Protein AF-A0A5C6FTG7-F1 (afdb_monomer)

Radius of gyration: 20.28 Å; Cα contacts (8 Å, |Δi|>4): 61; chains: 1; bounding box: 60×27×56 Å

InterPro domains:
  IPR009061 Putative DNA-binding domain superfamily [SSF46955] (24-73)
  IPR010093 SinI-like, DNA-binding domain [TIGR01764] (27-74)
  IPR041657 Helix-turn-helix domain, group 17 [PF12728] (24-74)

Foldseek 3Di:
DDDPDDPPPPPPPPCPPDPDLVQKDFLVVLCVLLVHDSVVVVVCCVVVVFPWDADPVPRTTIGGPVRSVVSCVVVVDDDDPDD

Structure (mmCIF, N/CA/C/O backbone):
data_AF-A0A5C6FTG7-F1
#
_entry.id   AF-A0A5C6FTG7-F1
#
loop_
_atom_site.group_PDB
_atom_site.id
_atom_site.type_symbol
_atom_site.label_atom_id
_atom_site.label_alt_id
_atom_site.label_comp_id
_atom_site.label_asym_id
_atom_site.label_entity_id
_atom_site.label_seq_id
_atom_site.pdbx_PDB_ins_code
_atom_site.Cartn_x
_atom_site.Cartn_y
_atom_site.Cartn_z
_atom_site.occupancy
_atom_site.B_iso_or_equiv
_atom_site.auth_seq_id
_atom_site.auth_comp_id
_atom_site.auth_asym_id
_atom_site.auth_atom_id
_atom_site.pdbx_PDB_model_num
ATOM 1 N N . MET A 1 1 ? -49.609 3.495 -37.644 1.00 42.84 1 MET A N 1
ATOM 2 C CA . MET A 1 1 ? -48.507 4.048 -38.463 1.00 42.84 1 MET A CA 1
ATOM 3 C C . MET A 1 1 ? -47.485 4.583 -37.474 1.00 42.84 1 MET A C 1
ATOM 5 O O . MET A 1 1 ? -47.907 5.212 -36.518 1.00 42.84 1 MET A O 1
ATOM 9 N N . ILE A 1 2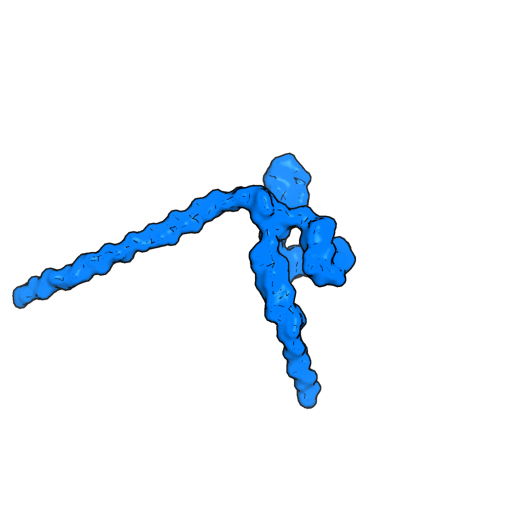 ? -46.232 4.151 -37.585 1.00 43.34 2 ILE A N 1
ATOM 10 C CA . ILE A 1 2 ? -45.268 4.034 -36.476 1.00 43.34 2 ILE A CA 1
ATOM 11 C C . ILE A 1 2 ? -44.904 5.395 -35.860 1.00 43.34 2 ILE A C 1
ATOM 13 O O . ILE A 1 2 ? -44.503 6.309 -36.575 1.00 43.34 2 ILE A O 1
ATOM 17 N N . ASP A 1 3 ? -45.035 5.467 -34.533 1.00 44.56 3 ASP A N 1
ATOM 18 C CA . ASP A 1 3 ? -44.551 6.534 -33.652 1.00 44.56 3 ASP A CA 1
ATOM 19 C C . ASP A 1 3 ? -43.024 6.669 -33.773 1.00 44.56 3 ASP A C 1
ATOM 21 O O . ASP A 1 3 ? -42.280 5.702 -33.574 1.00 44.56 3 ASP A O 1
ATOM 25 N N . LEU A 1 4 ? -42.553 7.866 -34.127 1.00 49.38 4 LEU A N 1
ATOM 26 C CA . LEU A 1 4 ? -41.133 8.206 -34.228 1.00 49.38 4 LEU A CA 1
ATOM 27 C C . LEU A 1 4 ? -40.570 8.388 -32.815 1.00 49.38 4 LEU A C 1
ATOM 29 O O . LEU A 1 4 ? -40.494 9.497 -32.292 1.00 49.38 4 LEU A O 1
ATOM 33 N N . GLY A 1 5 ? -40.215 7.258 -32.204 1.00 43.28 5 GLY A N 1
ATOM 34 C CA . GLY A 1 5 ? -39.613 7.177 -30.881 1.00 43.28 5 GLY A CA 1
ATOM 35 C C . GLY A 1 5 ? -38.383 8.071 -30.729 1.00 43.28 5 GLY A C 1
ATOM 36 O O . GLY A 1 5 ? -37.489 8.090 -31.579 1.00 43.28 5 GLY A O 1
ATOM 37 N N . GLU A 1 6 ? -38.361 8.783 -29.602 1.00 48.81 6 GLU A N 1
ATOM 38 C CA . GLU A 1 6 ? -37.219 9.496 -29.043 1.00 48.81 6 GLU A CA 1
ATOM 39 C C . GLU A 1 6 ? -35.909 8.733 -29.270 1.00 48.81 6 GLU A C 1
ATOM 41 O O . GLU A 1 6 ? -35.651 7.675 -28.688 1.00 48.81 6 GLU A O 1
ATOM 46 N N . LEU A 1 7 ? -35.033 9.321 -30.082 1.00 45.06 7 LEU A N 1
ATOM 47 C CA . LEU A 1 7 ? -33.633 8.939 -30.129 1.00 45.06 7 LEU A CA 1
ATOM 48 C C . LEU A 1 7 ? -32.977 9.343 -28.806 1.00 45.06 7 LEU A C 1
ATOM 50 O O . LEU A 1 7 ? -32.494 10.461 -28.628 1.00 45.06 7 LEU A O 1
ATOM 54 N N . GLN A 1 8 ? -32.952 8.388 -27.879 1.00 40.16 8 GLN A N 1
ATOM 55 C CA . GLN A 1 8 ? -32.068 8.352 -26.723 1.00 40.16 8 GLN A CA 1
ATOM 56 C C . GLN A 1 8 ? -30.623 8.566 -27.200 1.00 40.16 8 GLN A C 1
ATOM 58 O O . GLN A 1 8 ? -29.949 7.646 -27.663 1.00 40.16 8 GLN A O 1
ATOM 63 N N . THR A 1 9 ? -30.124 9.797 -27.086 1.00 46.03 9 THR A N 1
ATOM 64 C CA . THR A 1 9 ? -28.698 10.100 -27.227 1.00 46.03 9 THR A CA 1
ATOM 65 C C . THR A 1 9 ? -27.960 9.569 -26.000 1.00 46.03 9 THR A C 1
ATOM 67 O O . THR A 1 9 ? -27.599 10.290 -25.071 1.00 46.03 9 THR A O 1
ATOM 70 N N . THR A 1 10 ? -27.722 8.259 -25.964 1.00 50.81 10 THR A N 1
ATOM 71 C CA . THR A 1 10 ? -26.767 7.677 -25.024 1.00 50.81 10 THR A CA 1
ATOM 72 C C . THR A 1 10 ? -25.364 8.068 -25.485 1.00 50.81 10 THR A C 1
ATOM 74 O O . THR A 1 10 ? -24.661 7.288 -26.129 1.00 50.81 10 THR A O 1
ATOM 77 N N . ARG A 1 11 ? -24.931 9.302 -25.179 1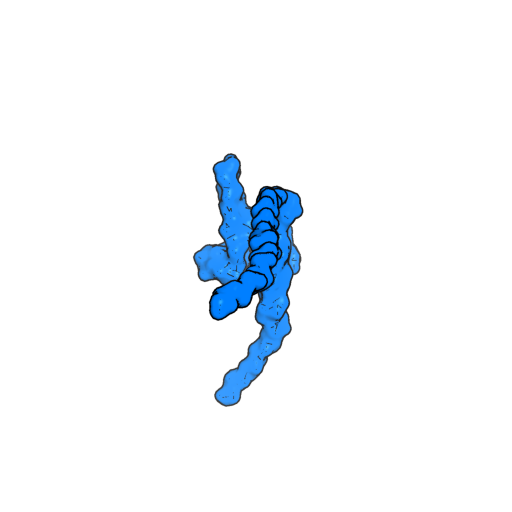.00 50.75 11 ARG A N 1
ATOM 78 C CA . ARG A 1 11 ? -23.511 9.671 -25.219 1.00 50.75 11 ARG A CA 1
ATOM 79 C C . ARG A 1 11 ? -22.784 8.770 -24.229 1.00 50.75 11 ARG A C 1
ATOM 81 O O . ARG A 1 11 ? -22.767 9.029 -23.026 1.00 50.75 11 ARG A O 1
ATOM 88 N N . GLY A 1 12 ? -22.195 7.697 -24.748 1.00 49.31 12 GLY A N 1
ATOM 89 C CA . GLY A 1 12 ? -21.268 6.848 -24.022 1.00 49.31 12 GLY A CA 1
ATOM 90 C C . GLY A 1 12 ? -20.172 7.715 -23.415 1.00 49.31 12 GLY A C 1
ATOM 91 O O . GLY A 1 12 ? -19.326 8.266 -24.117 1.00 49.31 12 GLY A O 1
ATOM 92 N N . LYS A 1 13 ? -20.204 7.860 -22.089 1.00 51.38 13 LYS A N 1
ATOM 93 C CA . LYS A 1 13 ? -19.178 8.535 -21.296 1.00 51.38 13 LYS A CA 1
ATOM 94 C C . LYS A 1 13 ? -17.944 7.633 -21.253 1.00 51.38 13 LYS A C 1
ATOM 96 O O . LYS A 1 13 ? -17.667 6.978 -20.253 1.00 51.38 13 LYS A O 1
ATOM 101 N N . GLY A 1 14 ? -17.222 7.567 -22.369 1.00 45.62 14 GLY A N 1
ATOM 102 C CA . GLY A 1 14 ? -15.926 6.912 -22.488 1.00 45.62 14 GLY A CA 1
ATOM 103 C C . GLY A 1 14 ? -14.869 7.697 -21.722 1.00 45.62 14 GLY A C 1
ATOM 104 O O . GLY A 1 14 ? -14.027 8.357 -22.319 1.00 45.62 14 GLY A O 1
ATOM 105 N N . ASN A 1 15 ? -14.909 7.648 -20.391 1.00 51.16 15 ASN A N 1
ATOM 106 C CA . ASN A 1 15 ? -13.846 8.195 -19.561 1.00 51.16 15 ASN A CA 1
ATOM 107 C C . ASN A 1 15 ? -12.689 7.186 -19.529 1.00 51.16 15 ASN A C 1
ATOM 109 O O . ASN A 1 15 ? -12.485 6.478 -18.542 1.00 51.16 15 ASN A O 1
ATOM 113 N N . ARG A 1 16 ? -11.954 7.070 -20.642 1.00 53.53 16 ARG A N 1
ATOM 114 C CA . ARG A 1 16 ? -10.683 6.340 -20.694 1.00 53.53 16 ARG A CA 1
ATOM 115 C C . ARG A 1 16 ? -9.656 7.188 -19.950 1.00 53.53 16 ARG A C 1
ATOM 117 O O . ARG A 1 16 ? -8.881 7.917 -20.557 1.00 53.53 16 ARG A O 1
ATOM 124 N N . GLN A 1 17 ? -9.722 7.154 -18.621 1.00 55.84 17 GLN A N 1
ATOM 125 C CA . GLN A 1 17 ? -8.774 7.861 -17.773 1.00 55.84 17 GLN A CA 1
ATOM 126 C C . GLN A 1 17 ? -7.378 7.337 -18.100 1.00 55.84 17 GLN A C 1
ATOM 128 O O . GLN A 1 17 ? -7.079 6.166 -17.861 1.00 55.84 17 GLN A O 1
ATOM 133 N N . MET A 1 18 ? -6.533 8.200 -18.668 1.00 52.50 18 MET A N 1
ATOM 134 C CA . MET A 1 18 ? -5.095 7.969 -18.710 1.00 52.50 18 MET A CA 1
ATOM 135 C C . MET A 1 18 ? -4.648 7.591 -17.300 1.00 52.50 18 MET A C 1
ATOM 137 O O . MET A 1 18 ? -4.858 8.353 -16.356 1.00 52.50 18 MET A O 1
ATOM 141 N N . THR A 1 19 ? -4.056 6.410 -17.146 1.00 62.25 19 THR A N 1
ATOM 142 C CA . THR A 1 19 ? -3.484 5.969 -15.876 1.00 62.25 19 THR A CA 1
ATOM 143 C C . THR A 1 19 ? -2.293 6.861 -15.552 1.00 62.25 19 THR A C 1
ATOM 145 O O . THR A 1 19 ? -1.174 6.606 -15.996 1.00 62.25 19 THR A O 1
ATOM 148 N N . LYS A 1 20 ? -2.530 7.946 -14.814 1.00 78.94 20 LYS A N 1
ATOM 149 C CA . LYS A 1 20 ? -1.461 8.825 -14.347 1.00 78.94 20 LYS A CA 1
ATOM 150 C C . LYS A 1 20 ? -0.673 8.091 -13.270 1.00 78.94 20 LYS A C 1
ATOM 152 O O . LYS A 1 20 ? -1.240 7.693 -12.256 1.00 78.94 20 LYS A O 1
ATOM 157 N N . LEU A 1 21 ? 0.640 7.950 -13.460 1.00 80.44 21 LEU A N 1
ATOM 158 C CA . LEU A 1 21 ? 1.529 7.335 -12.463 1.00 80.44 21 LEU A CA 1
ATOM 159 C C . LEU A 1 21 ? 1.489 8.063 -11.110 1.00 80.44 21 LEU A C 1
ATOM 161 O O . LEU A 1 21 ? 1.723 7.433 -10.088 1.00 80.44 21 LEU A O 1
ATOM 165 N N . SER A 1 22 ? 1.120 9.347 -11.092 1.00 86.75 22 SER A N 1
ATOM 166 C CA . SER A 1 22 ? 0.921 10.136 -9.871 1.00 86.75 22 SER A CA 1
ATOM 167 C C . SER A 1 22 ? -0.214 9.628 -8.969 1.00 86.75 22 SER A C 1
ATOM 169 O O . SER A 1 22 ? -0.258 9.981 -7.798 1.00 86.75 22 SER A O 1
ATOM 171 N N . GLU A 1 23 ? -1.149 8.821 -9.486 1.00 92.00 23 GLU A N 1
ATOM 172 C CA . GLU A 1 23 ? -2.213 8.193 -8.680 1.00 92.00 23 GLU A CA 1
ATOM 173 C C . GLU A 1 23 ? -1.747 6.914 -7.970 1.00 92.00 23 GLU A C 1
ATOM 175 O O . GLU A 1 23 ? -2.478 6.346 -7.149 1.00 92.00 23 GLU A O 1
ATOM 180 N N . TYR A 1 24 ? -0.549 6.442 -8.314 1.00 94.25 24 TYR A N 1
ATOM 181 C CA . TYR A 1 24 ? 0.024 5.217 -7.798 1.00 94.25 24 TYR 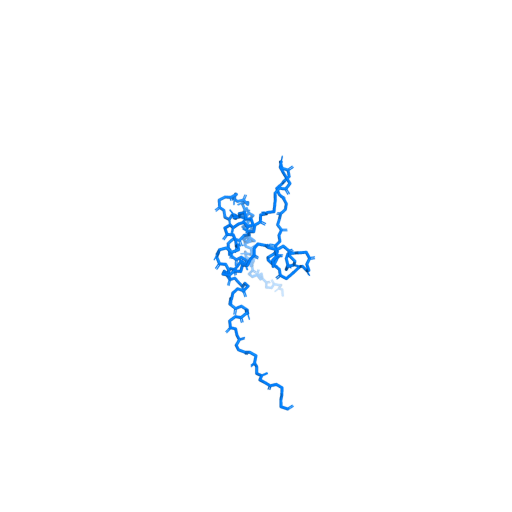A CA 1
ATOM 182 C C . TYR A 1 24 ? 1.114 5.511 -6.784 1.00 94.25 24 TYR A C 1
ATOM 184 O O . TYR A 1 24 ? 1.902 6.442 -6.922 1.00 94.25 24 TYR A O 1
ATOM 192 N N . VAL A 1 25 ? 1.188 4.640 -5.793 1.00 95.69 25 VAL A N 1
ATOM 193 C CA . VAL A 1 25 ? 2.206 4.652 -4.754 1.00 95.69 25 VAL A CA 1
ATOM 194 C C . VAL A 1 25 ? 2.962 3.330 -4.770 1.00 95.69 25 VAL A C 1
ATOM 196 O O . VAL A 1 25 ? 2.446 2.292 -5.203 1.00 95.69 25 VAL A O 1
ATOM 199 N N . LYS A 1 26 ? 4.219 3.362 -4.332 1.00 95.81 26 LYS A N 1
ATOM 200 C CA . LYS A 1 26 ? 5.045 2.151 -4.217 1.00 95.81 26 LYS A CA 1
ATOM 201 C C . LYS A 1 26 ? 4.654 1.363 -2.967 1.00 95.81 26 LYS A C 1
ATOM 203 O O . LYS A 1 26 ? 3.924 1.840 -2.108 1.00 95.81 26 LYS A O 1
ATOM 208 N N . THR A 1 27 ? 5.189 0.150 -2.840 1.00 96.56 27 THR A N 1
ATOM 209 C CA . THR A 1 27 ? 4.897 -0.744 -1.704 1.00 96.56 27 THR A CA 1
ATOM 210 C C . THR A 1 27 ? 5.177 -0.116 -0.336 1.00 96.56 27 THR A C 1
ATOM 212 O O . THR A 1 27 ? 4.411 -0.360 0.586 1.00 96.56 27 THR A O 1
ATOM 215 N N . ALA A 1 28 ? 6.256 0.659 -0.192 1.00 97.06 28 ALA A N 1
ATOM 216 C CA . ALA A 1 28 ? 6.609 1.288 1.082 1.00 97.06 28 ALA A CA 1
ATOM 217 C C . ALA A 1 28 ? 5.532 2.285 1.535 1.00 97.06 28 ALA A C 1
ATOM 219 O O . ALA A 1 28 ? 4.915 2.088 2.574 1.00 97.06 28 ALA A O 1
ATOM 220 N N . GLU A 1 29 ? 5.225 3.260 0.683 1.00 97.38 29 GLU A N 1
ATOM 221 C CA . GLU A 1 29 ? 4.204 4.280 0.938 1.00 97.38 29 GLU A CA 1
ATOM 222 C C . GLU A 1 29 ? 2.801 3.670 1.091 1.00 97.38 29 GLU A C 1
ATOM 224 O O . GLU A 1 29 ? 2.045 4.041 1.981 1.00 97.38 29 GLU A O 1
ATOM 229 N N . ALA A 1 30 ? 2.449 2.670 0.279 1.00 97.50 30 ALA A N 1
ATOM 230 C CA . ALA A 1 30 ? 1.182 1.957 0.432 1.00 97.50 30 ALA A CA 1
ATOM 231 C C . ALA A 1 30 ? 1.058 1.257 1.798 1.00 97.50 30 ALA A C 1
ATOM 233 O O . ALA A 1 30 ? -0.026 1.216 2.373 1.00 97.50 30 ALA A O 1
ATOM 234 N N . ALA A 1 31 ? 2.154 0.698 2.316 1.00 97.38 31 ALA A N 1
ATOM 235 C CA . ALA A 1 31 ? 2.167 0.038 3.616 1.00 97.38 31 ALA A CA 1
ATOM 236 C C . ALA A 1 31 ? 2.023 1.049 4.764 1.00 97.38 31 ALA A C 1
ATOM 238 O O . ALA A 1 31 ? 1.289 0.781 5.713 1.00 97.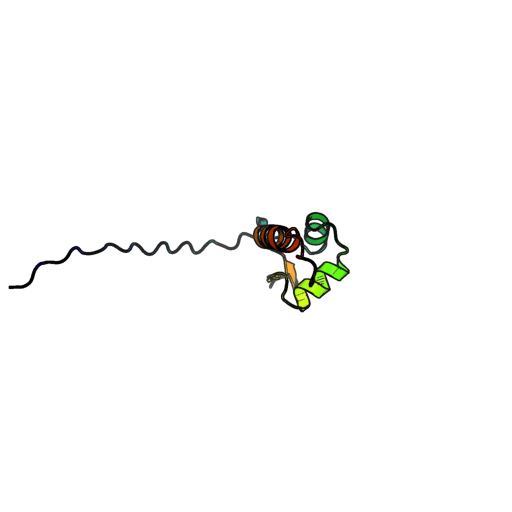38 31 ALA A O 1
ATOM 239 N N . GLU A 1 32 ? 2.648 2.223 4.634 1.00 97.12 32 GLU A N 1
ATOM 240 C CA . GLU A 1 32 ? 2.480 3.350 5.559 1.00 97.12 32 GLU A CA 1
ATOM 241 C C . GLU A 1 32 ? 1.031 3.849 5.586 1.00 97.12 32 GLU A C 1
ATOM 243 O O . GLU A 1 32 ? 0.454 3.969 6.663 1.00 97.12 32 GLU A O 1
ATOM 248 N N . ILE A 1 33 ? 0.403 4.039 4.417 1.00 95.12 33 ILE A N 1
ATOM 249 C CA . ILE A 1 33 ? -1.011 4.444 4.304 1.00 95.12 33 ILE A CA 1
ATOM 250 C C . ILE A 1 33 ? -1.937 3.456 5.025 1.00 95.12 33 ILE A C 1
ATOM 252 O O . ILE A 1 33 ? -2.904 3.856 5.669 1.00 95.12 33 ILE A O 1
ATOM 256 N N . LEU A 1 34 ? -1.659 2.157 4.904 1.00 95.31 34 LEU A N 1
ATOM 257 C CA . LEU A 1 34 ? -2.471 1.106 5.516 1.00 95.31 34 LEU A CA 1
ATOM 258 C C . LEU A 1 34 ? -2.108 0.817 6.980 1.00 95.31 34 LEU A C 1
ATOM 260 O O . LEU A 1 34 ? -2.822 0.052 7.626 1.00 95.31 34 LEU A 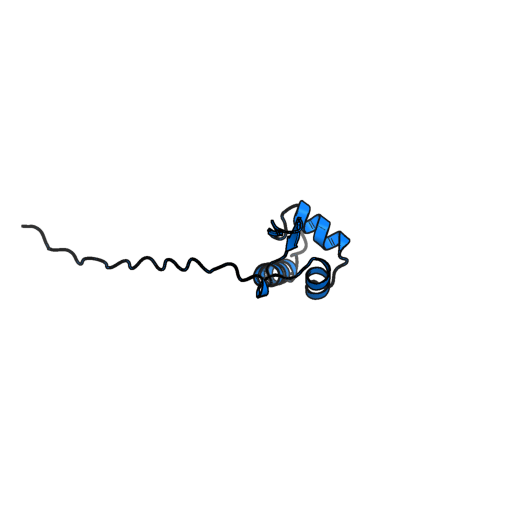O 1
ATOM 264 N N . GLY A 1 35 ? -1.006 1.370 7.493 1.00 95.31 35 GLY A N 1
ATOM 265 C CA . GLY A 1 35 ? -0.514 1.091 8.842 1.00 95.31 35 GLY A CA 1
ATOM 266 C C . GLY A 1 35 ? -0.052 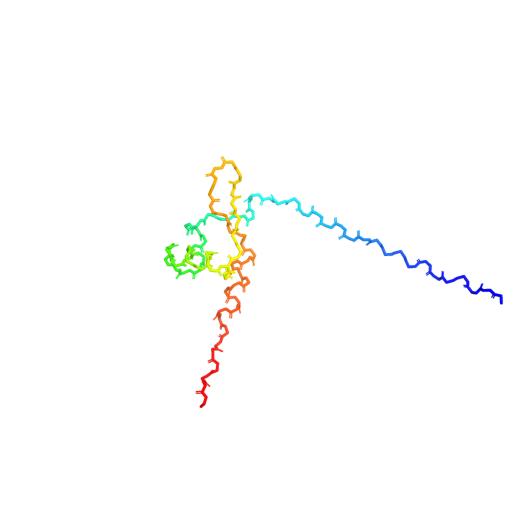-0.358 9.046 1.00 95.31 35 GLY A C 1
ATOM 267 O O . GLY A 1 35 ? -0.252 -0.923 10.118 1.00 95.31 35 GLY A O 1
ATOM 268 N N . VAL A 1 36 ? 0.538 -0.990 8.024 1.00 96.00 36 VAL A N 1
ATOM 269 C CA . VAL A 1 36 ? 1.011 -2.386 8.089 1.00 96.00 36 VAL A CA 1
ATOM 270 C C . VAL A 1 36 ? 2.464 -2.526 7.650 1.00 96.00 36 VAL A C 1
ATOM 272 O O . VAL A 1 36 ? 3.023 -1.669 6.975 1.00 96.00 36 VAL A O 1
ATOM 275 N N . ALA A 1 37 ? 3.093 -3.657 7.974 1.00 97.56 37 ALA A N 1
ATOM 276 C CA . ALA A 1 37 ? 4.411 -3.979 7.437 1.00 97.56 37 ALA A CA 1
ATOM 277 C C . ALA A 1 37 ? 4.356 -4.216 5.913 1.00 97.56 37 ALA A C 1
ATOM 279 O O . ALA A 1 37 ? 3.429 -4.847 5.398 1.00 97.56 37 ALA A O 1
ATOM 280 N N . GLN A 1 38 ? 5.408 -3.824 5.184 1.00 97.69 38 GLN A N 1
ATOM 281 C CA . GLN A 1 38 ? 5.489 -4.030 3.728 1.00 97.69 38 GLN A CA 1
ATOM 282 C C . GLN A 1 38 ? 5.330 -5.501 3.314 1.00 97.69 38 GLN A C 1
ATOM 284 O O . GLN A 1 38 ? 4.762 -5.791 2.262 1.00 97.69 38 GLN A O 1
ATOM 289 N N . ASN A 1 39 ? 5.823 -6.441 4.128 1.00 97.56 39 ASN A N 1
ATOM 290 C CA . ASN A 1 39 ? 5.678 -7.872 3.856 1.00 97.56 39 ASN A CA 1
ATOM 291 C C . ASN A 1 39 ? 4.204 -8.313 3.889 1.00 97.56 39 ASN A C 1
ATOM 293 O O . ASN A 1 39 ? 3.773 -9.102 3.053 1.00 97.56 39 ASN A O 1
ATOM 297 N N . THR A 1 40 ? 3.416 -7.756 4.811 1.00 96.81 40 THR A N 1
ATOM 298 C CA . THR A 1 40 ? 1.974 -8.007 4.913 1.00 96.81 40 THR A CA 1
ATOM 299 C C . THR A 1 40 ? 1.251 -7.514 3.665 1.00 96.81 40 THR A C 1
ATOM 301 O O . THR A 1 40 ? 0.511 -8.279 3.049 1.00 96.81 40 THR A O 1
ATOM 304 N N . LEU A 1 41 ? 1.543 -6.286 3.222 1.00 97.25 41 LEU A N 1
ATOM 305 C CA . LEU A 1 41 ? 0.973 -5.746 1.986 1.00 97.25 41 LEU A CA 1
ATOM 306 C C . LEU A 1 41 ? 1.333 -6.599 0.757 1.00 97.25 41 LEU A C 1
ATOM 308 O O . LEU A 1 41 ? 0.476 -6.846 -0.088 1.00 97.25 41 LEU A O 1
ATOM 312 N N . ARG A 1 42 ? 2.575 -7.094 0.654 1.00 95.69 42 ARG A N 1
ATOM 313 C CA . ARG A 1 42 ? 2.981 -7.985 -0.451 1.00 95.69 42 ARG A CA 1
ATOM 314 C C . ARG A 1 42 ? 2.162 -9.274 -0.468 1.00 95.69 42 ARG A C 1
ATOM 316 O O . ARG A 1 42 ? 1.654 -9.631 -1.524 1.00 95.69 42 ARG A O 1
ATOM 323 N N . LYS A 1 43 ? 1.967 -9.913 0.690 1.00 97.31 43 LYS A N 1
ATOM 324 C CA . LYS A 1 43 ? 1.135 -11.122 0.812 1.00 97.31 43 LYS A CA 1
ATOM 325 C C . LYS A 1 43 ? -0.322 -10.866 0.425 1.00 97.31 43 LYS A C 1
ATOM 327 O O . LYS A 1 43 ? -0.938 -11.704 -0.223 1.00 97.31 43 LYS A O 1
ATOM 332 N N . TRP A 1 44 ? -0.883 -9.719 0.808 1.00 96.31 44 TRP A N 1
ATOM 333 C CA . TRP A 1 44 ? -2.241 -9.324 0.412 1.00 96.31 44 TRP A CA 1
ATOM 334 C C . TRP A 1 44 ? -2.362 -9.090 -1.092 1.00 96.31 44 TRP A C 1
ATOM 336 O O . TRP A 1 44 ? -3.313 -9.563 -1.708 1.00 96.31 44 TRP A O 1
ATOM 346 N N . ALA A 1 45 ? -1.378 -8.421 -1.692 1.00 95.25 45 ALA A N 1
ATOM 347 C CA . ALA A 1 45 ? -1.313 -8.227 -3.135 1.00 95.25 45 ALA A CA 1
ATOM 348 C C . ALA A 1 45 ? -1.195 -9.562 -3.890 1.00 95.25 45 ALA A C 1
ATOM 350 O O . ALA A 1 45 ? -1.885 -9.772 -4.881 1.00 95.25 45 ALA A O 1
ATOM 351 N N . GLU A 1 46 ? -0.358 -10.483 -3.406 1.00 95.69 46 GLU A N 1
ATOM 352 C CA . GLU A 1 46 ? -0.173 -11.821 -3.987 1.00 95.69 46 GLU A CA 1
ATOM 353 C C . GLU A 1 46 ? -1.424 -12.697 -3.862 1.00 95.69 46 GLU A C 1
ATOM 355 O O . GLU A 1 46 ? -1.744 -13.43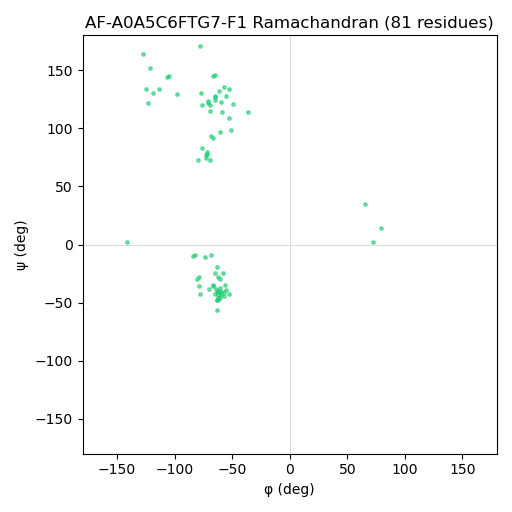7 -4.788 1.00 95.69 46 GLU A O 1
ATOM 360 N N . ARG A 1 47 ? -2.176 -12.568 -2.762 1.00 95.94 47 ARG A N 1
ATOM 361 C CA . ARG A 1 47 ? -3.499 -13.195 -2.602 1.00 95.94 47 ARG A CA 1
ATOM 362 C C . ARG A 1 47 ? -4.609 -12.521 -3.414 1.00 95.94 47 ARG A C 1
ATOM 364 O O . ARG A 1 47 ? -5.701 -13.073 -3.492 1.00 95.94 47 ARG A O 1
ATOM 371 N N . GLY A 1 48 ? -4.354 -11.347 -3.994 1.00 94.44 48 GLY A N 1
ATOM 372 C CA . GLY A 1 48 ? -5.339 -10.581 -4.760 1.00 94.44 48 GLY A CA 1
ATOM 373 C C . GLY A 1 48 ? -6.338 -9.785 -3.911 1.00 94.44 48 GLY A C 1
ATOM 374 O O . GLY A 1 48 ? -7.336 -9.308 -4.444 1.00 94.44 48 GLY A O 1
ATOM 375 N N . ASP A 1 49 ? -6.088 -9.604 -2.611 1.00 93.94 49 ASP A N 1
ATOM 376 C CA . ASP A 1 49 ? -6.960 -8.799 -1.740 1.00 93.94 49 ASP A CA 1
ATOM 377 C C . ASP A 1 49 ? -6.947 -7.314 -2.110 1.00 93.94 49 ASP A C 1
ATOM 379 O O . ASP A 1 49 ? -7.950 -6.612 -1.954 1.00 93.94 49 ASP A O 1
ATOM 383 N N . ILE A 1 50 ? -5.781 -6.838 -2.549 1.00 95.50 50 ILE A N 1
ATOM 384 C CA . ILE A 1 50 ? -5.538 -5.461 -2.963 1.00 95.50 50 ILE A CA 1
ATOM 385 C C . ILE A 1 50 ? -5.007 -5.501 -4.397 1.00 95.50 50 ILE A C 1
ATOM 387 O O . ILE A 1 50 ? -3.963 -6.119 -4.631 1.00 95.50 50 ILE A O 1
ATOM 391 N N . PRO A 1 51 ? -5.677 -4.832 -5.353 1.00 94.62 51 PRO A N 1
ATOM 392 C CA . PRO A 1 51 ? -5.191 -4.719 -6.719 1.00 94.62 51 PRO A CA 1
ATOM 393 C C . PRO A 1 51 ? -3.782 -4.124 -6.769 1.00 94.62 51 PRO A C 1
ATOM 395 O O . PRO A 1 51 ? -3.506 -3.055 -6.222 1.00 94.62 51 PRO A O 1
ATOM 398 N N . MET A 1 52 ? -2.888 -4.819 -7.463 1.00 94.50 52 MET A N 1
ATOM 399 C CA . MET A 1 52 ? -1.502 -4.418 -7.653 1.00 94.50 52 MET A CA 1
ATOM 400 C C . MET A 1 52 ? -1.195 -4.371 -9.142 1.00 94.50 52 MET A C 1
ATOM 402 O O . MET A 1 52 ? -1.481 -5.310 -9.880 1.00 94.50 52 MET A O 1
ATOM 406 N N . HIS A 1 53 ? -0.538 -3.298 -9.561 1.00 92.44 53 HIS A N 1
ATOM 407 C CA . HIS A 1 53 ? -0.054 -3.126 -10.921 1.00 92.44 53 HIS A CA 1
ATOM 408 C C . HIS A 1 53 ? 1.460 -3.300 -10.936 1.00 92.44 53 HIS A C 1
ATOM 410 O O . HIS A 1 53 ? 2.154 -2.902 -9.999 1.00 92.44 53 HIS A O 1
ATOM 416 N N . ARG A 1 54 ? 1.993 -3.892 -12.003 1.00 90.88 54 ARG A N 1
ATOM 417 C CA . ARG A 1 54 ? 3.436 -3.904 -12.242 1.00 90.88 54 ARG A CA 1
ATOM 418 C C . ARG A 1 54 ? 3.773 -2.796 -13.217 1.00 90.88 54 ARG A C 1
ATOM 420 O O . ARG A 1 54 ? 3.154 -2.691 -14.271 1.00 90.88 54 ARG A O 1
ATOM 427 N N . ASN A 1 55 ? 4.753 -1.976 -12.864 1.00 86.94 55 ASN A N 1
ATOM 428 C CA . ASN A 1 55 ? 5.293 -1.009 -13.800 1.00 86.94 55 ASN A CA 1
ATOM 429 C C . ASN A 1 55 ? 6.060 -1.764 -14.906 1.00 86.94 55 ASN A C 1
ATOM 431 O O . ASN A 1 55 ? 7.021 -2.460 -14.576 1.00 86.94 55 ASN A O 1
ATOM 435 N N . PRO A 1 56 ? 5.684 -1.637 -16.191 1.00 82.56 56 PRO A N 1
ATOM 436 C CA . PRO A 1 56 ? 6.362 -2.348 -17.274 1.00 82.56 56 PRO A CA 1
ATOM 437 C C . PRO A 1 56 ? 7.824 -1.915 -17.457 1.00 82.56 56 PRO A C 1
ATOM 439 O O . PRO A 1 56 ? 8.623 -2.701 -17.947 1.00 82.56 56 PRO A O 1
ATOM 442 N N . ALA A 1 57 ? 8.196 -0.701 -17.036 1.00 84.56 57 ALA A N 1
ATOM 443 C CA . ALA A 1 57 ? 9.546 -0.176 -17.227 1.00 84.56 57 ALA A CA 1
ATOM 444 C C . ALA A 1 57 ? 10.569 -0.689 -16.197 1.00 84.56 57 ALA A C 1
ATOM 446 O O . ALA A 1 57 ? 11.755 -0.755 -16.496 1.00 84.56 57 ALA A O 1
ATOM 447 N N . ASN A 1 58 ? 10.145 -1.016 -14.971 1.00 86.62 58 ASN A N 1
ATOM 448 C CA . ASN A 1 58 ? 11.067 -1.398 -13.885 1.00 86.62 58 ASN A CA 1
ATOM 449 C C . ASN A 1 58 ? 10.565 -2.537 -12.985 1.00 86.62 58 ASN A C 1
ATOM 451 O O . ASN A 1 58 ? 11.222 -2.893 -12.011 1.00 86.62 58 ASN A O 1
ATOM 455 N N . GLY A 1 59 ? 9.390 -3.100 -13.266 1.00 87.69 59 GLY A N 1
ATOM 456 C CA . GLY A 1 59 ? 8.827 -4.227 -12.526 1.00 87.69 59 GLY A CA 1
ATOM 457 C C . GLY A 1 59 ? 8.319 -3.902 -11.119 1.00 87.69 59 GLY A C 1
ATOM 458 O O . GLY A 1 59 ? 7.843 -4.813 -10.433 1.00 87.69 59 GLY A O 1
ATOM 459 N N . TYR A 1 60 ? 8.377 -2.640 -10.672 1.00 91.44 60 TYR A N 1
ATOM 460 C CA . TYR A 1 60 ? 7.912 -2.273 -9.337 1.00 91.44 60 TYR A CA 1
ATOM 461 C C . TYR A 1 60 ? 6.411 -2.488 -9.170 1.00 91.44 60 TYR A C 1
ATOM 463 O O . TYR A 1 60 ? 5.613 -2.270 -10.084 1.00 91.44 60 TYR A O 1
ATOM 471 N N . ARG A 1 61 ? 6.040 -2.879 -7.949 1.00 93.94 61 ARG A N 1
ATOM 472 C CA . ARG A 1 61 ? 4.653 -2.988 -7.505 1.00 93.94 61 ARG A CA 1
ATOM 473 C C . ARG A 1 61 ? 4.100 -1.595 -7.222 1.00 93.94 61 ARG A C 1
ATOM 475 O O . ARG A 1 61 ? 4.619 -0.883 -6.358 1.00 93.94 61 ARG A O 1
ATOM 482 N N . LEU A 1 62 ? 3.052 -1.246 -7.948 1.00 95.00 62 LEU A N 1
ATOM 483 C CA . LEU A 1 62 ? 2.322 0.003 -7.853 1.00 95.00 62 LEU A CA 1
ATOM 484 C C . LEU A 1 62 ? 0.909 -0.264 -7.338 1.00 95.00 62 LEU A C 1
ATOM 486 O O . LEU A 1 62 ? 0.213 -1.159 -7.821 1.00 95.00 62 LEU A O 1
ATOM 490 N N . PHE A 1 63 ? 0.486 0.546 -6.378 1.00 96.19 63 PHE A N 1
ATOM 491 C CA . PHE A 1 63 ? -0.830 0.480 -5.759 1.00 96.19 63 PHE A CA 1
ATOM 492 C C . PHE A 1 63 ? -1.563 1.781 -6.019 1.00 96.19 63 PHE A C 1
ATOM 494 O O . PHE A 1 63 ? -1.007 2.854 -5.798 1.00 96.19 63 PHE A O 1
ATOM 501 N N . LYS A 1 64 ? -2.802 1.703 -6.496 1.00 95.88 64 LYS A N 1
ATOM 502 C CA . LYS A 1 64 ? -3.603 2.902 -6.715 1.00 95.88 64 LYS A CA 1
ATOM 503 C C . LYS A 1 64 ? -4.137 3.395 -5.375 1.00 95.88 64 LYS A C 1
ATOM 505 O O . LYS A 1 64 ? -4.731 2.611 -4.636 1.00 95.88 64 LYS A O 1
ATOM 510 N N . ARG A 1 65 ? -3.981 4.686 -5.070 1.00 95.44 65 ARG A N 1
ATOM 511 C CA . ARG A 1 65 ? -4.448 5.261 -3.790 1.00 95.44 65 ARG A CA 1
ATOM 512 C C . ARG A 1 65 ? -5.924 4.954 -3.508 1.00 95.44 65 ARG A C 1
ATOM 514 O O . ARG A 1 65 ? -6.256 4.482 -2.428 1.00 95.44 65 ARG A O 1
ATOM 521 N N . SER A 1 66 ? -6.780 5.070 -4.526 1.00 94.81 66 SER A N 1
ATOM 522 C CA . SER A 1 66 ? -8.215 4.768 -4.412 1.00 94.81 66 SER A CA 1
ATOM 523 C C . SER A 1 66 ? -8.530 3.323 -4.009 1.00 94.81 66 SER A C 1
ATOM 525 O O . SER A 1 66 ? -9.572 3.067 -3.405 1.00 94.81 66 SER A O 1
ATOM 527 N N . ASP A 1 67 ? -7.668 2.369 -4.365 1.00 95.62 67 ASP A N 1
ATOM 528 C CA . ASP A 1 67 ? -7.861 0.961 -4.014 1.00 95.62 67 ASP A CA 1
ATOM 529 C C . ASP A 1 67 ? -7.447 0.694 -2.565 1.00 95.62 67 ASP A C 1
ATOM 531 O O . ASP A 1 67 ? -8.129 -0.059 -1.870 1.00 95.62 67 ASP A O 1
ATOM 535 N N . LEU A 1 68 ? -6.403 1.376 -2.081 1.00 95.88 68 LEU A N 1
ATOM 536 C CA . LEU A 1 68 ? -6.012 1.360 -0.668 1.00 95.88 68 LEU A CA 1
ATOM 537 C C . LEU A 1 68 ? -7.128 1.944 0.213 1.00 95.88 68 LEU A C 1
ATOM 539 O O . LEU A 1 68 ? -7.534 1.311 1.187 1.00 95.88 68 LEU A O 1
ATOM 543 N N . ASP A 1 69 ? -7.707 3.083 -0.181 1.00 94.50 69 ASP A 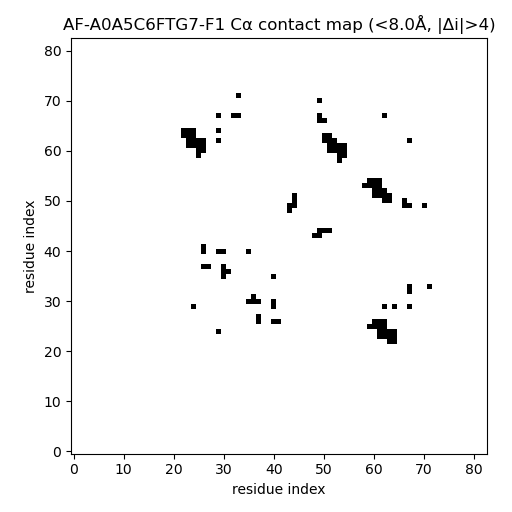N 1
ATOM 544 C CA . ASP A 1 69 ? -8.845 3.694 0.523 1.00 94.50 69 ASP A CA 1
ATOM 545 C C . ASP A 1 69 ? -10.064 2.765 0.566 1.00 94.50 69 ASP A C 1
ATOM 547 O O . ASP A 1 69 ? -10.748 2.631 1.586 1.00 94.50 69 ASP A O 1
ATOM 551 N N . ARG A 1 70 ? -10.361 2.102 -0.558 1.00 94.06 70 ARG A N 1
ATOM 552 C CA . ARG A 1 70 ? -11.450 1.122 -0.644 1.00 94.06 70 ARG A CA 1
ATOM 553 C C . ARG A 1 70 ? -11.194 -0.064 0.279 1.00 94.06 70 ARG A C 1
ATOM 555 O O . ARG A 1 70 ? -12.131 -0.540 0.922 1.00 94.06 70 ARG A O 1
ATOM 562 N N . PHE A 1 71 ? -9.952 -0.533 0.339 1.00 94.00 71 PHE A N 1
ATOM 563 C CA . PHE A 1 71 ? -9.556 -1.624 1.213 1.00 94.00 71 PHE A CA 1
ATOM 564 C C . PHE A 1 71 ? -9.735 -1.250 2.689 1.00 94.00 71 PHE A C 1
ATOM 566 O O . PHE A 1 71 ? -10.408 -1.988 3.403 1.00 94.00 71 PHE A O 1
ATOM 573 N N . LEU A 1 72 ? -9.269 -0.072 3.122 1.00 90.81 72 LEU A N 1
ATOM 574 C CA . LEU A 1 72 ? -9.468 0.418 4.495 1.00 90.81 72 LEU A CA 1
ATOM 575 C C . LEU A 1 72 ? -10.947 0.503 4.879 1.00 90.81 72 LEU A C 1
ATOM 577 O O . LEU A 1 72 ? -11.352 0.038 5.941 1.00 90.81 72 LEU A O 1
ATOM 581 N N . LYS A 1 73 ? -11.794 1.025 3.987 1.00 90.81 73 LYS A N 1
ATOM 582 C CA . LYS A 1 73 ? -13.249 1.075 4.216 1.00 90.81 73 LYS A CA 1
ATOM 583 C C . LYS A 1 73 ? -13.881 -0.313 4.346 1.00 90.81 73 LYS A C 1
ATOM 585 O O . LYS A 1 73 ? -14.922 -0.456 4.987 1.00 90.81 73 LYS A O 1
ATOM 590 N N . LYS A 1 74 ? -13.295 -1.331 3.710 1.00 89.56 74 LYS A N 1
ATOM 591 C CA . LYS A 1 74 ? -13.747 -2.723 3.812 1.00 89.56 74 LYS A CA 1
ATOM 592 C C . LYS A 1 74 ? -13.295 -3.354 5.130 1.00 89.56 74 LYS A C 1
ATOM 594 O O . LYS A 1 74 ? -14.105 -4.037 5.749 1.00 89.56 74 LYS A O 1
ATOM 599 N N . THR A 1 75 ? -12.051 -3.126 5.551 1.00 86.38 75 THR A N 1
ATOM 600 C CA . THR A 1 75 ? -11.467 -3.728 6.762 1.00 86.38 75 THR A CA 1
ATOM 601 C C . THR A 1 75 ? -11.894 -3.044 8.056 1.00 86.38 75 THR A C 1
ATOM 603 O O . THR A 1 75 ? -11.995 -3.713 9.075 1.00 86.38 75 THR A O 1
ATOM 606 N N . ALA A 1 76 ? -12.215 -1.748 8.025 1.00 80.00 76 ALA A N 1
ATOM 607 C CA . ALA A 1 76 ? -12.719 -1.011 9.187 1.00 80.00 76 ALA A CA 1
ATOM 608 C C . ALA A 1 76 ? -14.130 -1.443 9.630 1.00 80.00 76 ALA A C 1
ATOM 610 O O . ALA A 1 76 ? -14.611 -1.010 10.676 1.00 80.00 76 ALA A O 1
ATOM 611 N N . LYS A 1 77 ? -14.823 -2.279 8.845 1.00 78.81 77 LYS A N 1
ATOM 612 C CA . LYS A 1 77 ? -16.124 -2.818 9.246 1.00 78.81 77 LYS A CA 1
ATOM 613 C C . LYS A 1 77 ? -15.915 -3.839 10.369 1.00 78.81 77 LYS A C 1
ATOM 615 O O . LYS A 1 77 ? -15.217 -4.828 10.141 1.00 78.81 77 LYS A O 1
ATOM 620 N N . PRO A 1 78 ? -16.529 -3.649 11.551 1.00 74.38 78 PRO A N 1
ATOM 621 C CA . PRO A 1 78 ? -16.407 -4.612 12.632 1.00 74.38 78 PRO A CA 1
ATOM 622 C C . PRO A 1 78 ? -16.986 -5.954 12.186 1.00 74.38 78 PRO A C 1
ATOM 624 O O . PRO A 1 78 ? -18.089 -6.023 11.635 1.00 74.38 78 PRO A O 1
ATOM 627 N N . ILE A 1 79 ? -16.238 -7.030 12.425 1.00 79.75 79 ILE A N 1
ATOM 628 C CA . ILE A 1 79 ? -16.783 -8.377 12.294 1.00 79.75 79 ILE A CA 1
ATOM 629 C C . ILE A 1 79 ? -17.865 -8.549 13.364 1.00 79.75 79 ILE A C 1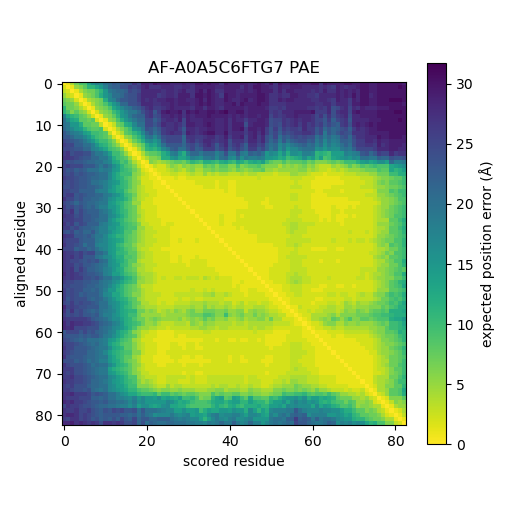
ATOM 631 O O . ILE A 1 79 ? -17.614 -8.327 14.548 1.00 79.75 79 ILE A O 1
ATOM 635 N N . LYS A 1 80 ? -19.089 -8.917 12.964 1.00 75.12 80 LYS A N 1
ATOM 636 C CA . LYS A 1 80 ? -20.068 -9.394 13.945 1.00 75.12 80 LYS A CA 1
ATOM 637 C C . LYS A 1 80 ? -19.516 -10.704 14.513 1.00 75.12 80 LYS A C 1
ATOM 639 O O . LYS A 1 80 ? -19.162 -11.571 13.708 1.00 75.12 80 LYS A O 1
ATOM 644 N N . PRO A 1 81 ? -19.399 -10.854 15.841 1.00 73.88 81 PRO A N 1
ATOM 645 C CA . PRO A 1 81 ? -18.978 -12.122 16.412 1.00 73.88 81 PRO A CA 1
ATOM 646 C C . PRO A 1 81 ? -19.951 -13.209 15.949 1.00 73.88 81 PRO A C 1
ATOM 648 O O . PRO A 1 81 ? -21.165 -12.995 15.905 1.00 73.88 81 PRO A O 1
ATOM 651 N N . LYS A 1 82 ? -19.404 -14.352 15.531 1.00 69.31 82 LYS A N 1
ATOM 652 C CA . LYS A 1 82 ? -20.205 -15.534 15.218 1.00 69.31 82 LYS A CA 1
ATOM 653 C C . LYS A 1 82 ? -20.762 -16.047 16.550 1.00 69.31 82 LYS A C 1
ATOM 655 O O . LYS A 1 82 ? -19.964 -16.369 17.426 1.00 69.31 82 LYS A O 1
ATOM 660 N N . ALA A 1 83 ? -22.087 -15.995 16.698 1.00 67.62 83 ALA A N 1
ATOM 661 C CA . ALA A 1 83 ? -22.812 -16.520 17.855 1.00 67.62 83 ALA A CA 1
ATOM 662 C C . ALA A 1 83 ? -22.634 -18.037 17.987 1.00 67.62 83 ALA A C 1
ATOM 664 O O . ALA A 1 83 ? -22.437 -18.693 16.932 1.00 67.62 83 ALA A O 1
#

Secondary structure (DSSP, 8-state):
--------------------GGGEEEHHHHHHHHTS-HHHHHHHHHTTSS--EE-TTT--EEEEHHHHHHHHHHHTSPPPP--

Sequence (83 aa):
MIDLGELQTTRGKGNRQMTKLSEYVKTAEAAEILGVAQNTLRKWAERGDIPMHRNPANGYRLFKRSDLDRFLKKTAKPIKPKA

pLDDT: mean 81.4, std 19.14, range [40.16, 97.69]

Solvent-accessible surface area (backbone atoms only — not comparable to full-atom values): 5385 Å² total; per-residue (Å²): 133,86,78,86,70,82,80,77,80,76,73,75,82,78,76,77,70,75,84,56,70,85,53,42,35,45,55,64,59,50,13,61,77,69,73,50,56,50,69,57,50,49,54,36,36,75,72,58,79,40,78,67,42,65,40,91,90,77,64,47,56,32,34,46,53,72,57,54,54,52,47,51,67,59,66,72,52,80,78,76,79,84,127

Organism: NCBI:txid2527996

Mean predicted aligned error: 10.98 Å

Nearest PDB structures (foldseek):
  6amk-assembly1_A  TM=8.797E-01  e=4.421E-03  Streptomyces venezuelae
  5d90-assembly2_C  TM=6.811E-01  e=6.905E-04  Haemophilus influenzae Rd KW20
  3qao-assembly1_A-2  TM=8.401E-01  e=7.032E-03  Listeria monocytogenes EGD-e
  3hh0-assembly1_A  TM=8.043E-01  e=3.453E-02  Bacillus cereus ATCC 14579
  6jgx-assembly1_B  TM=7.198E-01  e=1.365E-02  Pseudomonas putida